Protein AF-A0A7J8LD75-F1 (afdb_monomer_lite)

Organism: NCBI:txid34289

Radius of gyration: 31.98 Å; chains: 1; bounding box: 60×14×88 Å

pLDDT: mean 97.54, std 2.34, range [81.62, 98.75]

Foldseek 3Di:
DVVVVVVVVVVVVVVVVVVVVVVVVVVVVVVVVVVVVVVVVVVVVVVVVVVVVVVVVVLVVVLVVCVVVVVVVVNVVSVVVD

Secondary structure (DSSP, 8-state):
-HHHHHHHHHHHHHHHHHHHHHHHHHHHHHHHHHHHHHHHHHHHHHHHHHHHHHHHHHHHHHHHHHHHTT-HHHHHHHHHT-

Structure (mmCIF, N/CA/C/O backbone):
data_AF-A0A7J8LD75-F1
#
_entry.id   AF-A0A7J8LD75-F1
#
loop_
_atom_site.group_PDB
_atom_site.id
_atom_site.type_symbol
_atom_site.label_atom_id
_atom_site.label_alt_id
_atom_site.label_comp_id
_atom_site.label_asym_id
_atom_site.label_entity_id
_atom_site.label_seq_id
_atom_site.pdbx_PDB_ins_code
_atom_site.Cartn_x
_atom_site.Cartn_y
_atom_site.Cartn_z
_atom_site.occupancy
_atom_site.B_iso_or_equiv
_atom_site.auth_seq_id
_atom_site.auth_comp_id
_atom_site.auth_asym_id
_atom_site.auth_atom_id
_atom_site.pdbx_PDB_model_num
ATOM 1 N N . MET A 1 1 ? 33.292 10.697 -49.881 1.00 81.62 1 MET A N 1
ATOM 2 C CA . MET A 1 1 ? 32.031 9.943 -50.037 1.00 81.62 1 MET A CA 1
ATOM 3 C C . MET A 1 1 ? 32.057 8.631 -49.270 1.00 81.62 1 MET A C 1
ATOM 5 O O . MET A 1 1 ? 31.146 8.424 -48.488 1.00 81.62 1 MET A O 1
ATOM 9 N N . GLU A 1 2 ? 33.091 7.795 -49.411 1.00 91.00 2 GLU A N 1
ATOM 10 C CA . GLU A 1 2 ? 33.125 6.484 -48.733 1.00 91.00 2 GLU A CA 1
ATOM 11 C C . GLU A 1 2 ? 33.146 6.567 -47.198 1.00 91.00 2 GLU A C 1
ATOM 13 O O . GLU A 1 2 ? 32.329 5.930 -46.547 1.00 91.00 2 GLU A O 1
ATOM 18 N N . ARG A 1 3 ? 33.984 7.441 -46.618 1.00 93.38 3 ARG A N 1
ATOM 19 C CA . ARG A 1 3 ? 34.024 7.674 -45.158 1.00 93.38 3 ARG A CA 1
ATOM 20 C C . ARG A 1 3 ? 32.664 8.061 -44.567 1.00 93.38 3 ARG A C 1
ATOM 22 O O . ARG A 1 3 ? 32.208 7.431 -43.627 1.00 93.38 3 ARG A O 1
ATOM 29 N N . LEU A 1 4 ? 31.978 9.011 -45.204 1.00 94.75 4 LEU A N 1
ATOM 30 C CA . LEU A 1 4 ? 30.633 9.444 -44.804 1.00 94.75 4 LEU A CA 1
ATOM 31 C C . LEU A 1 4 ? 29.617 8.292 -44.823 1.00 94.75 4 LEU A C 1
ATOM 33 O O . LEU A 1 4 ? 28.752 8.229 -43.962 1.00 94.75 4 LEU A O 1
ATOM 37 N N . ARG A 1 5 ? 29.704 7.367 -45.789 1.00 94.50 5 ARG A N 1
ATOM 38 C CA . ARG A 1 5 ? 28.795 6.209 -45.852 1.00 94.50 5 ARG A CA 1
ATOM 39 C C . ARG A 1 5 ? 29.034 5.223 -44.712 1.00 94.50 5 ARG A C 1
ATOM 41 O O . ARG A 1 5 ? 28.066 4.668 -44.201 1.00 94.50 5 ARG A O 1
ATOM 48 N N . VAL A 1 6 ? 30.295 5.009 -44.338 1.00 95.94 6 VAL A N 1
ATOM 49 C CA . VAL A 1 6 ? 30.663 4.151 -43.203 1.00 95.94 6 VAL A CA 1
ATOM 50 C C . VAL A 1 6 ? 30.158 4.768 -41.898 1.00 95.94 6 VAL A C 1
ATOM 52 O O . VAL A 1 6 ? 29.397 4.116 -41.192 1.00 95.94 6 VAL A O 1
ATOM 55 N N . GLU A 1 7 ? 30.446 6.049 -41.656 1.00 96.38 7 GLU A N 1
ATOM 56 C CA . GLU A 1 7 ? 29.973 6.780 -40.469 1.00 96.38 7 GLU A CA 1
ATOM 57 C C . GLU A 1 7 ? 28.438 6.786 -40.369 1.00 96.38 7 GLU A C 1
ATOM 59 O O . GLU A 1 7 ? 27.871 6.522 -39.313 1.00 96.38 7 GLU A O 1
ATOM 64 N N . MET A 1 8 ? 27.726 7.020 -41.480 1.00 96.06 8 MET A N 1
ATOM 65 C CA . MET A 1 8 ? 26.257 6.969 -41.491 1.00 96.06 8 MET A CA 1
ATOM 66 C C . MET A 1 8 ? 25.710 5.577 -41.152 1.00 96.06 8 MET A C 1
ATOM 68 O O . MET A 1 8 ? 24.641 5.471 -40.548 1.00 96.06 8 MET A O 1
ATOM 72 N N . LYS A 1 9 ? 26.414 4.509 -41.546 1.00 96.44 9 LYS A N 1
ATOM 73 C CA . LYS A 1 9 ? 26.022 3.136 -41.220 1.00 96.44 9 LYS A CA 1
ATOM 74 C C . LYS A 1 9 ? 26.225 2.847 -39.732 1.00 96.44 9 LYS A C 1
ATOM 76 O O . LYS A 1 9 ? 25.311 2.307 -39.117 1.00 96.44 9 LYS A O 1
ATOM 81 N N . GLU A 1 10 ? 27.359 3.256 -39.169 1.00 96.81 10 GLU A N 1
ATOM 82 C CA . GLU A 1 10 ? 27.663 3.127 -37.736 1.00 96.81 10 GLU A CA 1
ATOM 83 C C . GLU A 1 10 ? 26.634 3.886 -36.886 1.00 96.81 10 GLU A C 1
ATOM 85 O O . GLU A 1 10 ? 25.986 3.293 -36.027 1.00 96.81 10 GLU A O 1
ATOM 90 N N . ILE A 1 11 ? 26.350 5.150 -37.225 1.00 97.06 11 ILE A N 1
ATOM 91 C CA . ILE A 1 11 ? 25.313 5.953 -36.555 1.00 97.06 11 ILE A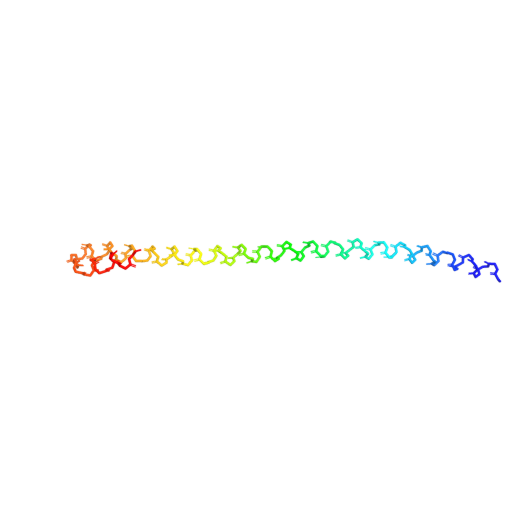 CA 1
ATOM 92 C C . ILE A 1 11 ? 23.940 5.271 -36.634 1.00 97.06 11 ILE A C 1
ATOM 94 O O . ILE A 1 11 ? 23.179 5.275 -35.666 1.00 97.06 11 ILE A O 1
ATOM 98 N N . SER A 1 12 ? 23.584 4.686 -37.782 1.00 97.06 12 SER A N 1
ATOM 99 C CA . SER A 1 12 ? 22.305 3.983 -37.926 1.00 97.06 12 SER A CA 1
ATOM 100 C C . SER A 1 12 ? 22.215 2.741 -37.034 1.00 97.06 12 SER A C 1
ATOM 102 O O . SER A 1 12 ? 21.111 2.379 -36.614 1.00 97.06 12 SER A O 1
ATOM 104 N N . GLU A 1 13 ? 23.332 2.066 -36.784 1.00 97.44 13 GLU A N 1
ATOM 105 C CA . GLU A 1 13 ? 23.400 0.882 -35.932 1.00 97.44 13 GLU A CA 1
ATOM 106 C C . GLU A 1 13 ? 23.302 1.280 -34.455 1.00 97.44 13 GLU A C 1
ATOM 108 O O . GLU A 1 13 ? 22.414 0.791 -33.753 1.00 97.44 13 GLU A O 1
ATOM 113 N N . GLU A 1 14 ? 24.058 2.295 -34.032 1.00 98.00 14 GLU A N 1
ATOM 114 C CA . GLU A 1 14 ? 23.960 2.885 -32.691 1.00 98.00 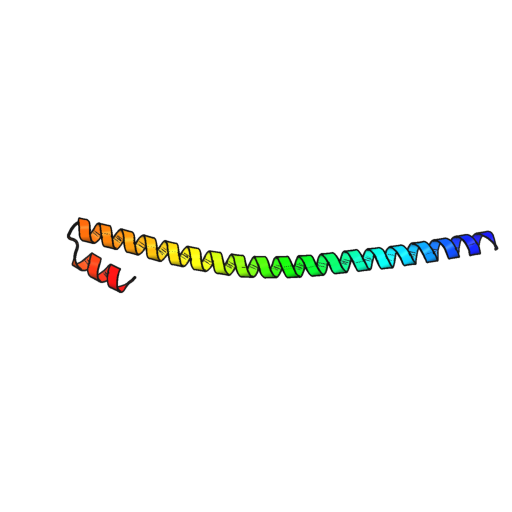14 GLU A CA 1
ATOM 115 C C . GLU A 1 14 ? 22.539 3.383 -32.387 1.00 98.00 14 GLU A C 1
ATOM 117 O O . GLU A 1 14 ? 21.961 3.081 -31.342 1.00 98.00 14 GLU A O 1
ATOM 122 N N . GLN A 1 15 ? 21.906 4.095 -33.326 1.00 97.88 15 GLN A N 1
ATOM 123 C CA . GLN A 1 15 ? 20.523 4.552 -33.161 1.00 97.88 15 GLN A CA 1
ATOM 124 C C . GLN A 1 15 ? 19.534 3.393 -33.002 1.00 97.88 15 GLN A C 1
ATOM 126 O O . GLN A 1 15 ? 18.520 3.532 -32.308 1.00 97.88 15 GLN A O 1
ATOM 131 N N . ARG A 1 16 ? 19.788 2.251 -33.650 1.00 97.69 16 ARG A N 1
ATOM 132 C CA . ARG A 1 16 ? 18.951 1.058 -33.505 1.00 97.69 16 ARG A CA 1
ATOM 133 C C . ARG A 1 16 ? 19.103 0.463 -32.109 1.00 97.69 16 ARG A C 1
ATOM 135 O O . ARG A 1 16 ? 18.088 0.146 -31.489 1.00 97.69 16 ARG A O 1
ATOM 142 N N . GLU A 1 17 ? 20.326 0.360 -31.603 1.00 98.00 17 GLU A N 1
ATOM 143 C CA . GLU A 1 17 ? 20.594 -0.116 -30.243 1.00 98.00 17 GLU A CA 1
ATOM 144 C C . GLU A 1 17 ? 19.974 0.802 -29.187 1.00 98.00 17 GLU A C 1
ATOM 146 O O . GLU A 1 17 ? 19.282 0.324 -28.285 1.00 98.00 17 GLU A O 1
ATOM 151 N N . ILE A 1 18 ? 20.108 2.122 -29.355 1.00 98.31 18 ILE A N 1
ATOM 152 C CA . ILE A 1 18 ? 19.482 3.121 -28.479 1.00 98.31 18 ILE A CA 1
ATOM 153 C C . ILE A 1 18 ? 17.965 2.927 -28.443 1.00 98.31 18 ILE A C 1
ATOM 155 O O . ILE A 1 18 ? 17.381 2.891 -27.361 1.00 98.31 18 ILE A O 1
ATOM 159 N N . LYS A 1 19 ? 17.309 2.747 -29.598 1.00 98.12 19 LYS A N 1
ATOM 160 C CA . LYS A 1 19 ? 15.854 2.511 -29.658 1.00 98.12 19 LYS A CA 1
ATOM 161 C C . LYS A 1 19 ? 15.440 1.247 -28.905 1.00 98.12 19 LYS A C 1
ATOM 163 O O . LYS A 1 19 ? 14.429 1.261 -28.202 1.00 98.12 19 LYS A O 1
ATOM 168 N N . VAL A 1 20 ? 16.209 0.164 -29.025 1.00 98.19 20 VAL A N 1
ATOM 169 C CA . VAL A 1 20 ? 15.949 -1.084 -28.289 1.00 98.19 20 VAL A CA 1
ATOM 170 C C . VAL A 1 20 ? 16.133 -0.872 -26.785 1.00 98.19 20 VAL A C 1
ATOM 172 O O . VAL A 1 20 ? 15.271 -1.274 -26.001 1.00 98.19 20 VAL A O 1
ATOM 175 N N . GLY A 1 21 ? 17.206 -0.190 -26.379 1.00 98.31 21 GLY A N 1
ATOM 176 C CA . GLY A 1 21 ? 17.464 0.157 -24.982 1.00 98.31 21 GLY A CA 1
ATOM 177 C C . GLY A 1 21 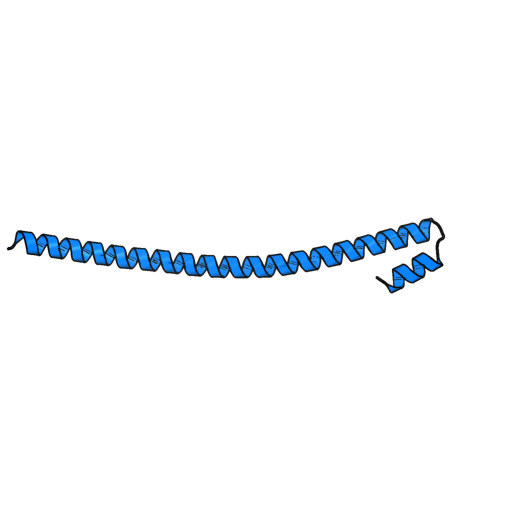? 16.348 1.010 -24.381 1.00 98.31 21 GLY A C 1
ATOM 178 O O . GLY A 1 21 ? 15.816 0.676 -23.324 1.00 98.31 21 GLY A O 1
ATOM 179 N N . GLN A 1 22 ? 15.923 2.058 -25.088 1.00 98.38 22 GLN A N 1
ATOM 180 C CA . GLN A 1 22 ? 14.821 2.930 -24.676 1.00 98.38 22 GLN A CA 1
ATOM 181 C C . GLN A 1 22 ? 13.503 2.168 -24.531 1.00 98.38 22 GLN A C 1
ATOM 183 O O . GLN A 1 22 ? 12.787 2.380 -23.553 1.00 98.38 22 GLN A O 1
ATOM 188 N N . LYS A 1 23 ? 13.191 1.259 -25.466 1.00 98.06 23 LYS A N 1
ATOM 189 C CA . LYS A 1 23 ? 11.997 0.411 -25.377 1.00 98.06 23 LYS A CA 1
ATOM 190 C C . LYS A 1 23 ? 12.034 -0.460 -24.118 1.00 98.06 23 LYS A C 1
ATOM 192 O O . LYS A 1 23 ? 11.083 -0.444 -23.348 1.00 98.06 23 LYS A O 1
ATOM 197 N N . LYS A 1 24 ? 13.156 -1.138 -23.865 1.00 98.44 24 LYS A N 1
ATOM 198 C CA . LYS A 1 24 ? 13.330 -1.992 -22.680 1.00 98.44 24 LYS A CA 1
ATOM 199 C C . LYS A 1 24 ? 13.215 -1.207 -21.374 1.00 98.44 24 LYS A C 1
ATOM 201 O O . LYS A 1 24 ? 12.663 -1.706 -20.400 1.00 98.44 24 LYS A O 1
ATOM 206 N N . VAL A 1 25 ? 13.771 0.004 -21.329 1.00 98.31 25 VAL A N 1
ATOM 207 C CA . VAL A 1 25 ? 13.657 0.878 -20.155 1.00 98.31 25 VAL A CA 1
ATOM 208 C C . VAL A 1 25 ? 12.201 1.285 -19.944 1.00 98.31 25 VAL A C 1
ATOM 210 O O . VAL A 1 25 ? 11.710 1.157 -18.828 1.00 98.31 25 VAL A O 1
ATOM 213 N N . ARG A 1 26 ? 11.491 1.689 -21.003 1.00 98.44 26 ARG A N 1
ATOM 214 C CA . ARG A 1 26 ? 10.070 2.049 -20.926 1.00 98.44 26 ARG A CA 1
ATOM 215 C C . ARG A 1 26 ? 9.208 0.909 -20.389 1.00 98.44 26 ARG A C 1
ATOM 217 O O . ARG A 1 26 ? 8.481 1.125 -19.433 1.00 98.44 26 ARG A O 1
ATOM 224 N N . GLU A 1 27 ? 9.352 -0.294 -20.941 1.00 98.31 27 GLU A N 1
ATOM 225 C CA . GLU A 1 27 ? 8.590 -1.473 -20.499 1.00 98.31 27 GLU A CA 1
ATOM 226 C C . GLU A 1 27 ? 8.812 -1.773 -19.007 1.00 98.31 27 GLU A C 1
ATOM 228 O O . GLU A 1 27 ? 7.881 -2.143 -18.296 1.00 98.31 27 GLU A O 1
ATOM 233 N N . LYS A 1 28 ? 10.036 -1.568 -18.499 1.00 98.50 28 LYS A N 1
ATOM 234 C CA . LYS A 1 28 ? 10.319 -1.706 -17.063 1.00 98.50 28 LYS A CA 1
ATOM 235 C C . LYS A 1 28 ? 9.628 -0.638 -16.222 1.00 98.50 28 LYS A C 1
ATOM 237 O O . LYS A 1 28 ? 9.126 -0.965 -15.155 1.00 98.50 28 LYS A O 1
ATOM 242 N N . PHE A 1 29 ? 9.631 0.617 -16.668 1.00 98.50 29 PHE A N 1
ATOM 243 C CA . PHE A 1 29 ? 8.942 1.693 -15.953 1.00 98.50 29 PHE A CA 1
ATOM 244 C C . PHE A 1 29 ? 7.432 1.459 -15.916 1.00 98.50 29 PHE A C 1
ATOM 246 O O . PHE A 1 29 ? 6.845 1.578 -14.850 1.00 98.50 29 PHE A O 1
ATOM 253 N N . GLU A 1 30 ? 6.830 1.040 -17.030 1.00 98.44 30 GLU A N 1
ATOM 254 C CA . GLU A 1 30 ? 5.403 0.698 -17.093 1.00 98.44 30 GLU A CA 1
ATOM 255 C C . GLU A 1 30 ? 5.053 -0.443 -16.119 1.00 98.44 30 GLU A C 1
ATOM 257 O O . GLU A 1 30 ? 4.057 -0.359 -15.404 1.00 98.44 30 GLU A O 1
ATOM 262 N N . ALA A 1 31 ? 5.895 -1.480 -16.018 1.00 98.50 31 ALA A N 1
ATOM 263 C CA . ALA A 1 31 ? 5.703 -2.553 -15.039 1.00 98.50 31 ALA A CA 1
ATOM 264 C C . ALA A 1 31 ? 5.804 -2.054 -13.584 1.00 98.50 31 ALA A C 1
ATOM 266 O O . ALA A 1 31 ? 4.956 -2.389 -12.761 1.00 98.50 31 ALA A O 1
ATOM 267 N N . ILE A 1 32 ? 6.797 -1.210 -13.277 1.00 98.56 32 ILE A N 1
ATOM 268 C CA . ILE A 1 32 ? 6.961 -0.613 -11.940 1.00 98.56 32 ILE A CA 1
ATOM 269 C C . ILE A 1 32 ? 5.761 0.271 -11.582 1.00 98.56 32 ILE A C 1
ATOM 271 O O . ILE A 1 32 ? 5.300 0.250 -10.446 1.00 98.56 32 ILE A O 1
ATOM 275 N N . GLU A 1 33 ? 5.243 1.056 -12.528 1.00 98.62 33 GLU A N 1
ATOM 276 C CA . GLU A 1 33 ? 4.069 1.902 -12.299 1.00 98.62 33 GLU A CA 1
ATOM 277 C C . GLU A 1 33 ? 2.824 1.072 -11.964 1.00 98.62 33 GLU A C 1
ATOM 279 O O . GLU A 1 33 ? 2.083 1.431 -11.046 1.00 98.62 33 GLU A O 1
ATOM 284 N N . LEU A 1 34 ? 2.625 -0.058 -12.651 1.00 98.50 34 LEU A N 1
ATOM 285 C CA . LEU A 1 34 ? 1.540 -0.993 -12.350 1.00 98.50 34 LEU A CA 1
ATOM 286 C C . LEU A 1 34 ? 1.681 -1.589 -10.942 1.00 98.50 34 LEU A C 1
ATOM 288 O O . LEU A 1 34 ? 0.728 -1.530 -10.166 1.00 98.50 34 LEU A O 1
ATOM 292 N N . GLU A 1 35 ? 2.870 -2.082 -10.585 1.00 98.69 35 GLU A N 1
ATOM 293 C CA . GLU A 1 35 ? 3.146 -2.618 -9.244 1.00 98.69 35 GLU A CA 1
ATOM 294 C C . GLU A 1 35 ? 2.939 -1.554 -8.150 1.00 98.69 35 GLU A C 1
ATOM 296 O O . GLU A 1 35 ? 2.331 -1.822 -7.114 1.00 98.69 35 GLU A O 1
ATOM 301 N N . CYS A 1 36 ? 3.385 -0.316 -8.381 1.00 98.69 36 CYS A N 1
ATOM 302 C CA . CYS A 1 36 ? 3.180 0.799 -7.454 1.00 98.69 36 CYS A CA 1
ATOM 303 C C . CYS A 1 36 ? 1.693 1.101 -7.221 1.00 98.69 36 CYS A C 1
ATOM 305 O O . CYS A 1 36 ? 1.293 1.397 -6.091 1.00 98.69 36 CYS A O 1
ATOM 307 N N . GLU A 1 37 ? 0.867 1.040 -8.265 1.00 98.62 37 GLU A N 1
AT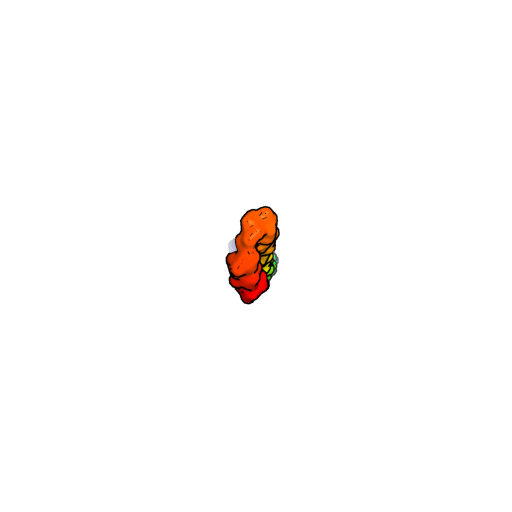OM 308 C CA . GLU A 1 37 ? -0.573 1.275 -8.150 1.00 98.62 37 GLU A CA 1
ATOM 309 C C . GLU A 1 37 ? -1.277 0.136 -7.395 1.00 98.62 37 GLU A C 1
ATOM 311 O O . GLU A 1 37 ? -2.177 0.389 -6.589 1.00 98.62 37 GLU A O 1
ATOM 316 N N . GLU A 1 38 ? -0.852 -1.112 -7.593 1.00 98.62 38 GLU A N 1
ATOM 317 C CA . GLU A 1 38 ? -1.340 -2.255 -6.812 1.00 98.62 38 GLU A CA 1
ATOM 318 C C . GLU A 1 38 ? -0.972 -2.118 -5.330 1.00 98.62 38 GLU A C 1
ATOM 320 O O . GLU A 1 38 ? -1.859 -2.139 -4.471 1.00 98.62 38 GLU A O 1
ATOM 325 N N . LEU A 1 39 ? 0.300 -1.839 -5.026 1.00 98.75 39 LEU A N 1
ATOM 326 C CA . LEU A 1 39 ? 0.770 -1.603 -3.657 1.00 98.75 39 LEU A CA 1
ATOM 327 C C . LEU A 1 39 ? 0.023 -0.451 -2.979 1.00 98.75 39 LEU A C 1
ATOM 329 O O . LEU A 1 39 ? -0.311 -0.524 -1.791 1.00 98.75 39 LEU A O 1
ATOM 333 N N . ARG A 1 40 ? -0.280 0.621 -3.720 1.00 98.69 40 ARG A N 1
ATOM 334 C CA . ARG A 1 40 ? -1.076 1.744 -3.212 1.00 98.69 40 ARG A CA 1
ATOM 335 C C . ARG A 1 40 ? -2.486 1.299 -2.820 1.00 98.69 40 ARG A C 1
ATOM 337 O O . ARG A 1 40 ? -2.955 1.677 -1.743 1.00 98.69 40 ARG A O 1
ATOM 344 N N . LYS A 1 41 ? -3.161 0.502 -3.654 1.00 98.56 41 LYS A N 1
ATOM 345 C CA . LYS A 1 41 ? -4.509 -0.019 -3.363 1.00 98.56 41 LYS A CA 1
ATOM 346 C C . LYS A 1 41 ? -4.508 -0.923 -2.134 1.00 98.56 41 LYS A C 1
ATOM 348 O O . LYS A 1 41 ? -5.344 -0.738 -1.248 1.00 98.56 41 LYS A O 1
ATOM 353 N N . GLU A 1 42 ? -3.549 -1.841 -2.043 1.00 98.69 42 GLU A N 1
ATOM 354 C CA . GLU A 1 42 ? -3.395 -2.725 -0.882 1.00 98.69 42 GLU A CA 1
ATOM 355 C C . GLU A 1 42 ? -3.125 -1.935 0.401 1.00 98.69 42 GLU A C 1
ATOM 357 O O . GLU A 1 42 ? -3.758 -2.172 1.431 1.00 98.69 42 GLU A O 1
ATOM 362 N N . THR A 1 43 ? -2.254 -0.926 0.330 1.00 98.69 43 THR A N 1
ATOM 363 C CA . THR A 1 43 ? -1.936 -0.056 1.471 1.00 98.69 43 THR A CA 1
ATOM 364 C C . THR A 1 43 ? -3.174 0.686 1.973 1.00 98.69 43 THR A C 1
ATOM 366 O O . THR A 1 43 ? -3.398 0.768 3.184 1.00 98.69 43 THR A O 1
ATOM 369 N N . ILE A 1 44 ? -4.006 1.209 1.065 1.00 98.69 44 ILE A N 1
ATOM 370 C CA . ILE A 1 44 ? -5.262 1.882 1.428 1.00 98.69 44 ILE A CA 1
ATOM 371 C C . ILE A 1 44 ? -6.200 0.905 2.145 1.00 98.69 44 ILE A C 1
ATOM 373 O O . ILE A 1 44 ? -6.740 1.248 3.199 1.00 98.69 44 ILE A O 1
ATOM 377 N N . LEU A 1 45 ? -6.354 -0.314 1.621 1.00 98.62 45 LEU A N 1
ATOM 378 C CA . LEU A 1 45 ? -7.206 -1.339 2.222 1.00 98.62 45 LEU A CA 1
ATOM 379 C C . LEU A 1 45 ? -6.729 -1.717 3.631 1.00 98.62 45 LEU A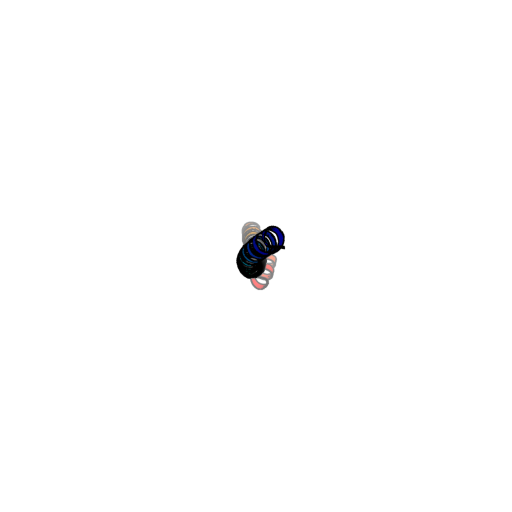 C 1
ATOM 381 O O . LEU A 1 45 ? -7.519 -1.701 4.577 1.00 98.62 45 LEU A O 1
ATOM 385 N N . ILE A 1 46 ? -5.433 -1.996 3.790 1.00 98.62 46 ILE A N 1
ATOM 386 C CA . ILE A 1 46 ? -4.830 -2.335 5.086 1.00 98.62 46 ILE A CA 1
ATOM 387 C C . ILE A 1 46 ? -4.998 -1.178 6.072 1.00 98.62 46 ILE A C 1
ATOM 389 O O . ILE A 1 46 ? -5.341 -1.402 7.234 1.00 98.62 46 ILE A O 1
ATOM 393 N N . THR A 1 47 ? -4.812 0.064 5.622 1.00 98.56 47 THR A N 1
ATOM 394 C CA . THR A 1 47 ? -4.977 1.255 6.468 1.00 98.56 47 THR A CA 1
ATOM 395 C C . THR A 1 47 ? -6.415 1.374 6.974 1.00 98.56 47 THR A C 1
ATOM 397 O O . THR A 1 47 ? -6.634 1.579 8.168 1.00 98.56 47 THR A O 1
ATOM 400 N N . GLN A 1 48 ? -7.406 1.185 6.098 1.00 98.50 48 GLN A N 1
ATOM 401 C CA . GLN A 1 48 ? -8.822 1.220 6.476 1.00 98.50 48 GLN A CA 1
ATOM 402 C C . GLN A 1 48 ? -9.178 0.100 7.461 1.00 98.50 48 GLN A C 1
ATOM 404 O O . GLN A 1 48 ? -9.834 0.343 8.476 1.00 98.50 48 GLN A O 1
ATOM 409 N N . GLN A 1 49 ? -8.714 -1.124 7.202 1.00 98.50 49 GLN A N 1
ATOM 410 C CA . GLN A 1 49 ? -8.923 -2.259 8.104 1.00 98.50 49 GLN A CA 1
ATOM 411 C C . GLN A 1 49 ? -8.258 -2.039 9.467 1.00 98.50 49 GLN A C 1
ATOM 413 O O . GLN A 1 49 ? -8.853 -2.336 10.506 1.00 98.50 49 GLN A O 1
ATOM 418 N N . THR A 1 50 ? -7.052 -1.471 9.475 1.00 98.56 50 THR A N 1
ATOM 419 C CA . THR A 1 50 ? -6.314 -1.143 10.698 1.00 98.56 50 THR A CA 1
ATOM 420 C C . THR A 1 50 ? -7.062 -0.097 11.515 1.00 98.56 50 THR A C 1
ATOM 422 O O . THR A 1 50 ? -7.266 -0.303 12.710 1.00 98.56 50 THR A O 1
ATOM 425 N N . ALA A 1 51 ? -7.544 0.977 10.884 1.00 98.38 51 ALA A N 1
ATOM 426 C CA . ALA A 1 51 ? -8.333 2.005 11.559 1.00 98.38 51 ALA A CA 1
ATOM 427 C C . ALA A 1 51 ? -9.610 1.420 12.187 1.00 98.38 51 ALA A C 1
ATOM 429 O O . ALA A 1 51 ? -9.865 1.627 13.373 1.00 98.38 51 ALA A O 1
ATOM 430 N N . ASN A 1 52 ? -10.368 0.613 11.437 1.00 97.69 52 ASN A N 1
ATOM 431 C CA . ASN A 1 52 ? -11.563 -0.059 11.960 1.00 97.69 52 ASN A CA 1
ATOM 432 C C . ASN A 1 52 ? -11.241 -0.983 13.143 1.00 97.69 52 ASN A C 1
ATOM 434 O O . ASN A 1 52 ? -11.951 -0.988 14.149 1.00 97.69 52 ASN A O 1
ATOM 438 N N . THR A 1 53 ? -10.142 -1.735 13.055 1.00 98.25 53 THR A N 1
ATOM 439 C CA . THR A 1 53 ? -9.690 -2.618 14.138 1.00 98.25 53 THR A CA 1
ATOM 440 C C . THR A 1 53 ? -9.317 -1.821 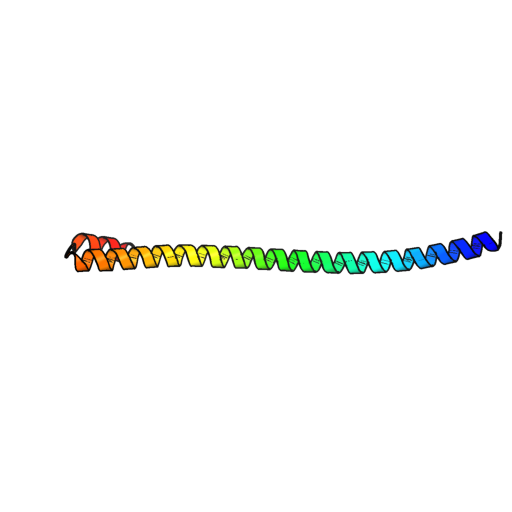15.386 1.00 98.25 53 THR A C 1
ATOM 442 O O . THR A 1 53 ? -9.711 -2.193 16.489 1.00 98.25 53 THR A O 1
ATOM 445 N N . GLN A 1 54 ? -8.612 -0.698 15.231 1.00 98.50 54 GLN A N 1
ATOM 446 C CA . GLN A 1 54 ? -8.260 0.181 16.346 1.00 98.50 54 GLN A CA 1
ATOM 447 C C . GLN A 1 54 ? -9.498 0.789 17.016 1.00 98.50 54 GLN A C 1
ATOM 449 O O . GLN A 1 54 ? -9.572 0.792 18.244 1.00 98.50 54 GLN A O 1
ATOM 454 N N . ILE A 1 55 ? -10.491 1.239 16.239 1.00 97.56 55 ILE A N 1
ATOM 455 C CA . ILE A 1 55 ? -11.767 1.746 16.773 1.00 97.56 55 ILE A CA 1
ATOM 456 C C . ILE A 1 55 ? -12.475 0.654 17.580 1.00 97.56 55 ILE A C 1
ATOM 458 O O . ILE A 1 55 ? -12.885 0.886 18.719 1.00 97.56 55 ILE A O 1
ATOM 462 N N . ARG A 1 56 ? -12.562 -0.561 17.026 1.00 98.00 56 ARG A N 1
ATOM 463 C CA . ARG A 1 56 ? -13.196 -1.703 17.692 1.00 98.00 56 ARG A CA 1
ATOM 464 C C . ARG A 1 56 ? -12.486 -2.067 18.997 1.00 98.00 56 ARG A C 1
ATOM 466 O O . ARG A 1 56 ? -13.141 -2.252 20.019 1.00 98.00 56 ARG A O 1
ATOM 473 N N . LEU A 1 57 ? -11.153 -2.107 18.993 1.00 98.44 57 LEU A N 1
ATOM 474 C CA . LEU A 1 57 ? -10.353 -2.353 20.197 1.00 98.44 57 LEU A CA 1
ATOM 475 C C . LEU A 1 57 ? -10.561 -1.264 21.254 1.00 98.44 57 LEU A C 1
ATOM 477 O O . LEU A 1 57 ? -10.741 -1.579 22.429 1.00 98.44 57 LEU A O 1
ATOM 481 N N . ALA A 1 58 ? -10.584 0.008 20.851 1.00 98.25 58 ALA A N 1
ATOM 482 C CA . ALA A 1 58 ? -10.842 1.116 21.764 1.00 98.25 58 ALA A CA 1
ATOM 483 C C . ALA A 1 58 ? -12.223 0.991 22.431 1.00 98.25 58 ALA A C 1
ATOM 485 O O . ALA A 1 58 ? -12.321 1.128 23.652 1.00 98.25 58 ALA A O 1
ATOM 486 N N . LEU A 1 59 ? -13.267 0.657 21.664 1.00 98.06 59 LEU A N 1
ATOM 487 C CA . LEU A 1 59 ? -14.606 0.387 22.198 1.00 98.06 59 LEU A CA 1
ATOM 488 C C . LEU A 1 59 ? -14.603 -0.802 23.167 1.00 98.06 59 LEU A C 1
ATOM 490 O O . LEU A 1 59 ? -15.141 -0.693 24.269 1.00 98.06 59 LEU A O 1
ATOM 494 N N . MET A 1 60 ? -13.935 -1.907 22.820 1.00 98.44 60 MET A N 1
ATOM 495 C CA . MET A 1 60 ? -13.801 -3.067 23.711 1.00 98.44 60 MET A CA 1
ATOM 496 C C . MET A 1 60 ? -13.139 -2.693 25.044 1.00 98.44 60 MET A C 1
ATOM 498 O O . MET A 1 60 ? -13.640 -3.073 26.104 1.00 98.44 60 MET A O 1
ATOM 502 N N . PHE A 1 61 ? -12.061 -1.905 25.023 1.00 98.62 61 PHE A N 1
ATOM 503 C CA . PHE A 1 61 ? -11.422 -1.430 26.253 1.00 98.62 61 PHE A CA 1
ATOM 504 C C . PHE A 1 61 ? -12.340 -0.525 27.080 1.00 98.62 61 PHE A C 1
ATOM 506 O O . PHE A 1 61 ? -12.378 -0.648 28.306 1.00 98.62 61 PHE A O 1
ATOM 513 N N . GLN A 1 62 ? -13.116 0.351 26.437 1.00 98.38 62 GLN A N 1
ATOM 514 C CA . GLN A 1 62 ? -14.092 1.192 27.132 1.00 98.38 62 GLN A CA 1
ATOM 515 C C . GLN A 1 62 ? -15.204 0.363 27.789 1.00 98.38 62 GLN A C 1
ATOM 517 O O . GLN A 1 62 ? -15.574 0.654 28.926 1.00 98.38 62 GLN A O 1
ATOM 522 N N . ILE A 1 63 ? -15.689 -0.694 27.127 1.00 98.56 63 ILE A N 1
ATOM 523 C CA . ILE A 1 63 ? -16.668 -1.631 27.700 1.00 98.56 63 ILE A CA 1
ATOM 524 C C . ILE A 1 63 ? -16.089 -2.316 28.938 1.00 98.56 63 ILE A C 1
ATOM 526 O O . ILE A 1 63 ? -16.742 -2.347 29.981 1.00 98.56 63 ILE A O 1
ATOM 530 N N . LEU A 1 64 ? -14.865 -2.848 28.847 1.00 98.56 64 LEU A N 1
ATOM 531 C CA . LEU A 1 64 ? -14.205 -3.508 29.977 1.00 98.56 64 LEU A CA 1
ATOM 532 C C . LEU A 1 64 ? -14.051 -2.556 31.167 1.00 98.56 64 LEU A C 1
ATOM 534 O O . LEU A 1 64 ? -14.368 -2.934 32.294 1.00 98.56 64 LEU A O 1
ATOM 538 N N . LYS A 1 65 ? -13.647 -1.308 30.914 1.00 98.62 65 LYS A N 1
ATOM 539 C CA . LYS A 1 65 ? -13.520 -0.279 31.951 1.00 98.62 65 LYS A CA 1
ATOM 540 C C . LYS A 1 65 ? -14.868 0.091 32.577 1.00 98.62 65 LYS A C 1
ATOM 542 O O . LYS A 1 65 ? -14.964 0.184 33.795 1.00 98.62 65 LYS A O 1
ATOM 547 N N . ALA A 1 66 ? -15.919 0.254 31.771 1.00 98.56 66 ALA A N 1
ATOM 548 C CA . ALA A 1 66 ? -17.267 0.525 32.276 1.00 98.56 66 ALA A CA 1
ATOM 549 C C . ALA A 1 66 ? -17.774 -0.626 33.161 1.00 98.56 66 ALA A C 1
ATOM 551 O O . ALA A 1 66 ? -18.294 -0.386 34.247 1.00 98.56 66 ALA A O 1
ATOM 552 N N . ARG A 1 67 ? -17.543 -1.881 32.752 1.00 98.12 67 ARG A N 1
ATOM 553 C CA . ARG A 1 67 ? -17.870 -3.064 33.565 1.00 98.12 67 ARG A CA 1
ATOM 554 C C . ARG A 1 67 ? -17.078 -3.101 34.871 1.00 98.12 67 ARG A C 1
ATOM 556 O O . ARG A 1 67 ? -17.668 -3.354 35.916 1.00 98.12 67 ARG A O 1
ATOM 563 N N . GLN A 1 68 ? -15.775 -2.815 34.825 1.00 98.50 68 GLN A N 1
ATOM 564 C CA . GLN A 1 68 ? -14.921 -2.735 36.016 1.00 98.50 68 GLN A CA 1
ATOM 565 C C . GLN A 1 68 ? -15.430 -1.687 37.016 1.00 98.50 68 GLN A C 1
ATOM 567 O O . GLN A 1 68 ? -15.427 -1.936 38.218 1.00 98.50 68 GLN A O 1
ATOM 572 N N . ASN A 1 69 ? -15.915 -0.550 36.516 1.00 98.44 69 ASN A N 1
ATOM 573 C CA . ASN A 1 69 ? -16.472 0.537 37.319 1.00 98.44 69 ASN A CA 1
ATOM 574 C C . ASN A 1 69 ? -17.940 0.325 37.736 1.00 98.44 69 ASN A C 1
ATOM 576 O O . ASN A 1 69 ? -18.525 1.222 38.334 1.00 98.44 69 ASN A O 1
ATOM 580 N N . GLN A 1 70 ? -18.555 -0.817 37.402 1.00 98.06 70 GLN A N 1
ATOM 581 C CA . GLN A 1 70 ? -19.990 -1.084 37.599 1.00 98.06 70 GLN A CA 1
ATOM 582 C C . GLN A 1 70 ? -20.926 -0.085 36.877 1.00 98.06 70 GLN A C 1
ATOM 584 O O . GLN A 1 70 ? -22.108 0.020 37.197 1.00 98.06 70 GLN A O 1
ATOM 589 N N . GLU A 1 71 ? -20.435 0.603 35.841 1.00 98.50 71 GLU A N 1
ATOM 590 C CA . GLU A 1 71 ? -21.207 1.490 34.957 1.00 98.50 71 GLU A CA 1
ATOM 591 C C . GLU A 1 71 ? -21.988 0.652 33.917 1.00 98.50 71 GLU A C 1
ATOM 593 O O . GLU A 1 71 ? -21.700 0.685 32.716 1.00 98.50 71 GLU A O 1
ATOM 598 N N . LEU A 1 72 ? -22.954 -0.156 34.372 1.00 96.81 72 LEU A N 1
ATOM 599 C CA . LEU A 1 72 ? -23.617 -1.182 33.548 1.00 96.81 72 LEU A CA 1
ATOM 600 C C . LEU A 1 72 ? -24.438 -0.612 32.381 1.00 96.81 72 LEU A C 1
ATOM 602 O O . LEU A 1 72 ? -24.393 -1.168 31.280 1.00 96.81 72 LEU A O 1
ATOM 606 N N . ASP A 1 73 ? -25.124 0.516 32.573 1.00 97.94 73 ASP A N 1
ATOM 607 C CA . ASP A 1 73 ? -25.894 1.170 31.504 1.00 97.94 73 ASP A CA 1
ATOM 608 C C . ASP A 1 73 ? -24.972 1.623 30.368 1.00 97.94 73 ASP A C 1
ATOM 610 O O . ASP A 1 73 ? -25.208 1.349 29.190 1.00 97.94 73 ASP A O 1
ATOM 614 N N . LYS A 1 74 ? -23.842 2.237 30.725 1.00 97.94 74 LYS A N 1
ATOM 615 C CA . LYS A 1 74 ? -22.819 2.667 29.768 1.00 97.94 74 LYS A CA 1
ATOM 616 C C . LYS A 1 74 ? -22.162 1.479 29.076 1.00 97.94 74 LYS A C 1
ATOM 618 O O . LYS A 1 74 ? -21.966 1.519 27.865 1.00 97.94 74 LYS A O 1
ATOM 623 N N . ALA A 1 75 ? -21.846 0.413 29.814 1.00 98.12 75 ALA A N 1
ATOM 624 C CA . ALA A 1 75 ? -21.326 -0.815 29.223 1.00 98.12 75 ALA A CA 1
ATOM 625 C C . ALA A 1 75 ? -22.318 -1.413 28.212 1.00 98.12 75 ALA A C 1
ATOM 627 O O . ALA A 1 75 ? -21.896 -1.889 27.159 1.00 98.12 75 ALA A O 1
ATOM 628 N N . THR A 1 76 ? -23.621 -1.350 28.498 1.00 98.00 76 THR A N 1
ATOM 629 C CA . THR A 1 76 ? -24.686 -1.809 27.597 1.00 98.00 76 THR A CA 1
ATOM 630 C C . THR A 1 76 ? -24.743 -0.960 26.331 1.00 98.00 76 THR A C 1
ATOM 632 O O . THR A 1 76 ? -24.730 -1.521 25.237 1.00 98.00 76 THR A O 1
ATOM 635 N N . ILE A 1 77 ? -24.722 0.372 26.454 1.00 98.06 77 ILE A N 1
ATOM 636 C CA . ILE A 1 77 ? -24.704 1.297 25.308 1.00 98.06 77 ILE A CA 1
ATOM 637 C C . ILE A 1 77 ? -23.473 1.047 24.427 1.00 98.06 77 ILE A C 1
ATOM 639 O O . ILE A 1 77 ? -23.603 0.869 23.220 1.00 98.06 77 ILE A O 1
ATOM 643 N N . LEU A 1 78 ? -22.282 0.975 25.028 1.00 97.81 78 LEU A N 1
ATOM 644 C CA . LEU A 1 78 ? -21.037 0.741 24.294 1.00 97.81 78 LEU A CA 1
ATOM 645 C C . LEU A 1 78 ? -21.002 -0.641 23.628 1.00 97.81 78 LEU A C 1
ATOM 647 O O . LEU A 1 78 ? -20.464 -0.769 22.537 1.00 97.81 78 LEU A O 1
ATOM 651 N N . THR A 1 79 ? -21.596 -1.663 24.255 1.00 97.19 79 THR A N 1
ATOM 652 C CA . THR A 1 79 ? -21.697 -3.010 23.666 1.00 97.19 79 THR A CA 1
ATOM 653 C C . THR A 1 79 ? -22.609 -3.020 22.439 1.00 97.19 79 THR A C 1
ATOM 655 O O . THR A 1 79 ? -22.305 -3.723 21.487 1.00 97.19 79 THR A O 1
ATOM 658 N N . HIS A 1 80 ? -23.690 -2.234 22.426 1.00 96.75 80 HIS A N 1
ATOM 659 C CA . HIS A 1 80 ? -24.548 -2.097 21.239 1.00 96.75 80 HIS A CA 1
ATOM 660 C C . HIS A 1 80 ? -23.881 -1.307 20.105 1.00 96.75 80 HIS A C 1
ATOM 662 O O . HIS A 1 80 ? -24.278 -1.451 18.953 1.00 96.75 80 HIS A O 1
ATOM 668 N N . ALA A 1 81 ? -22.903 -0.459 20.429 1.00 93.81 81 ALA A N 1
ATOM 669 C CA . ALA A 1 81 ? -22.143 0.323 19.457 1.00 93.81 81 ALA A CA 1
ATOM 670 C C . ALA A 1 81 ? -20.922 -0.422 18.877 1.00 93.81 81 ALA A C 1
ATOM 672 O O . ALA A 1 81 ? -20.273 0.112 17.976 1.00 93.81 81 ALA A O 1
ATOM 673 N N . LEU A 1 82 ? -20.586 -1.602 19.414 1.00 90.56 82 LEU A N 1
ATOM 674 C CA . LEU A 1 82 ? -19.468 -2.453 18.988 1.00 90.56 82 LEU A CA 1
ATOM 675 C C . LEU A 1 82 ? -19.875 -3.418 17.869 1.00 90.56 82 LEU A C 1
ATOM 677 O O . LEU A 1 82 ? -19.033 -3.622 16.963 1.00 90.56 82 LEU A O 1
#

Sequence (82 aa):
MERLRVEMKEISEEQREIKVGQKKVREKFEAIELECEELRKETILITQQTANTQIRLALMFQILKARQNQELDKATILTHAL